Protein AF-A0A2I0JBY8-F1 (afdb_monomer)

Radius of gyration: 21.08 Å; Cα contacts (8 Å, |Δi|>4): 180; chains: 1; bounding box: 47×59×40 Å

Mean predicted aligned error: 11.66 Å

pLDDT: mean 80.12, std 17.41, range [39.12, 98.5]

Sequence (148 aa):
MGIRKITLLLIIFLMTLTLTRPSLGQDSPQDFVNAHNAARAQVGVGPISWNETIAAYAHDYASKRAGDCRLVHSGKVCGHYTQVVWRNSVRLGCAKIRCITGGTFIGCNYDPPGNFIGQQPYPSLSALTYYFRSMHMMLIGCLICLLY

InterPro domains:
  IPR001283 Cysteine-rich secretory protein-related [PTHR10334] (76-122)
  IPR014044 CAP domain [PF00188] (33-67)
  IPR014044 CAP domain [SM00198] (27-118)
  IPR018244 Allergen V5/Tpx-1-related, conserved site [PS01009] (79-89)
  IPR018244 Allergen V5/Tpx-1-related, conserved site [PS01010] (105-116)
  IPR035940 CAP superfamily [G3DSA:3.40.33.10] (24-73)
  IPR035940 CAP superfamily [G3DSA:3.40.33.10] (74-125)
  IPR035940 CAP superfamily [SSF55797] (12-122)

Solvent-accessible surface area (backbone atoms only — not comparable to full-atom values): 8657 Å² total; per-residue (Å²): 134,57,66,72,54,51,55,52,52,50,51,52,53,56,51,52,62,69,66,64,64,74,83,62,80,71,82,49,74,61,48,58,37,50,57,40,32,55,57,14,54,60,46,71,33,70,69,49,40,79,34,70,71,43,17,51,53,19,37,57,55,44,59,76,32,28,71,72,48,72,82,82,74,94,84,52,98,44,56,68,60,44,42,63,43,14,50,74,30,44,32,33,11,54,29,74,46,72,18,77,81,71,47,73,37,74,40,73,39,56,39,51,71,60,77,54,87,96,57,72,42,60,61,67,71,35,53,51,55,31,67,76,70,48,90,72,93,60,69,70,66,56,61,67,53,74,77,113

Nearest PDB structures (foldseek):
  1cfe-assembly1_A  TM=8.937E-01  e=6.882E-12  Solanum lycopersicum
  1smb-assembly1_A  TM=8.734E-01  e=9.999E-06  Homo sapiens
  2dda-assembly4_D  TM=8.257E-01  e=1.070E-05  Pseudechis australis
  5vhg-assembly1_A  TM=8.906E-01  e=1.218E-04  Homo sapiens
  2ddb-assembly2_B  TM=8.297E-01  e=1.492E-04  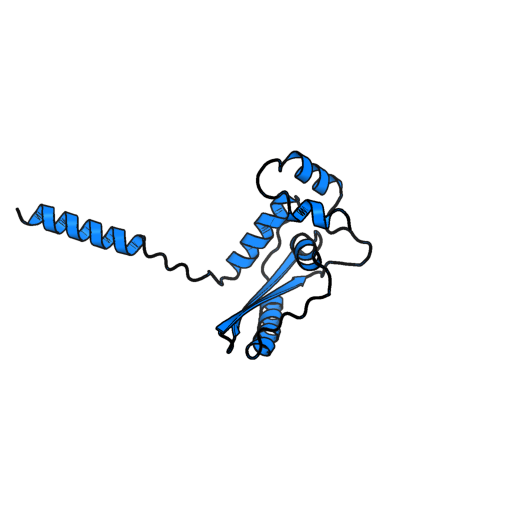Pseudechis porphyriacus

Foldseek 3Di:
DPPVVVVVVVVVVVVVVVVPPPPPVDFDQVVVQVVLQVLLVLLVADGAEEDPVQQVVQAVVQVVCQAPLDDDDPPDPQPVVLFSNQRQFRYKHKDWDQHPVRDIHIDMDTPPGDDDPPDGSDDVVSVVVSVVPPPDDDPPRSVVNVVD

Organism: Punica granatum (NCBI:txid22663)

Secondary structure (DSSP, 8-state):
--HHHHHHHHHHHHHHHHH---------HHHHHHHHHHHHHHTTPPPPEE-HHHHHHHHHHHHHTTTT------S-TTHHHHHHT-TT--EEEEEEEE-TTS-EEEEEEEES----TT--SS-HHHHHHHHHH-SSS-HHHHHHHS--

Structure (mmCIF, N/CA/C/O backbone):
data_AF-A0A2I0JBY8-F1
#
_entry.id   AF-A0A2I0JBY8-F1
#
loop_
_atom_site.group_PDB
_atom_site.id
_atom_site.type_symbol
_atom_site.label_atom_id
_atom_site.label_alt_id
_atom_site.label_comp_id
_atom_site.label_asym_id
_atom_site.label_entity_id
_atom_site.label_seq_id
_atom_site.pdbx_PDB_ins_code
_atom_site.Cartn_x
_atom_site.Cartn_y
_atom_site.Cartn_z
_atom_site.occupancy
_atom_site.B_iso_or_equiv
_atom_site.auth_seq_id
_atom_site.auth_comp_id
_atom_site.auth_asym_id
_atom_site.auth_atom_id
_atom_site.pdbx_PDB_model_num
ATOM 1 N N . MET A 1 1 ? 22.823 45.493 -27.528 1.00 59.44 1 MET A N 1
ATOM 2 C CA . MET A 1 1 ? 21.759 44.517 -27.879 1.00 59.44 1 MET A CA 1
ATOM 3 C C . MET A 1 1 ? 22.063 43.062 -27.459 1.00 59.44 1 MET A C 1
ATOM 5 O O . MET A 1 1 ? 21.280 42.184 -27.798 1.00 59.44 1 MET A O 1
ATOM 9 N N . GLY A 1 2 ? 23.153 42.793 -26.714 1.00 62.28 2 GLY A N 1
ATOM 10 C CA . GLY A 1 2 ? 23.586 41.425 -26.364 1.00 62.28 2 GLY A CA 1
ATOM 11 C C . GLY A 1 2 ? 23.185 40.942 -24.965 1.00 62.28 2 GLY A C 1
ATOM 12 O O . GLY A 1 2 ? 22.697 39.830 -24.827 1.00 62.28 2 GLY A O 1
ATOM 13 N N . ILE A 1 3 ? 23.290 41.787 -23.934 1.00 71.50 3 ILE A N 1
ATOM 14 C CA . ILE A 1 3 ? 23.137 41.346 -22.531 1.00 71.50 3 ILE A CA 1
ATOM 15 C C . ILE A 1 3 ? 21.693 40.936 -22.203 1.00 71.50 3 ILE A C 1
ATOM 17 O O . ILE A 1 3 ? 21.471 39.843 -21.704 1.00 71.50 3 ILE A O 1
ATOM 21 N N . ARG A 1 4 ? 20.687 41.738 -22.586 1.00 71.62 4 ARG A N 1
ATOM 22 C CA . ARG A 1 4 ? 19.263 41.404 -22.366 1.00 71.62 4 ARG A CA 1
ATOM 23 C C . ARG A 1 4 ? 18.815 40.119 -23.071 1.00 71.62 4 ARG A C 1
ATOM 25 O O . ARG A 1 4 ? 17.959 39.416 -22.550 1.00 71.62 4 ARG A O 1
ATOM 32 N N . LYS A 1 5 ? 19.394 39.808 -24.238 1.00 70.81 5 LYS A N 1
ATOM 33 C CA . LYS A 1 5 ? 19.103 38.570 -24.975 1.00 70.81 5 LYS A CA 1
ATOM 34 C C . LYS A 1 5 ? 19.739 37.362 -24.286 1.00 70.81 5 LYS A C 1
ATOM 36 O O . LYS A 1 5 ? 19.080 36.342 -24.152 1.00 70.81 5 LYS A O 1
ATOM 41 N N . ILE A 1 6 ? 20.968 37.504 -23.783 1.00 77.44 6 ILE A N 1
ATOM 42 C CA . ILE A 1 6 ? 21.662 36.455 -23.020 1.00 77.44 6 ILE A CA 1
ATOM 43 C C . ILE A 1 6 ? 20.939 36.177 -21.695 1.00 77.44 6 ILE A C 1
ATOM 45 O O . ILE A 1 6 ? 20.671 35.023 -21.383 1.00 77.44 6 ILE A O 1
ATOM 49 N N . THR A 1 7 ? 20.541 37.215 -20.951 1.00 79.56 7 THR A N 1
ATOM 50 C CA . THR A 1 7 ? 19.769 37.051 -19.708 1.00 79.56 7 THR A CA 1
ATOM 51 C C . THR A 1 7 ? 18.429 36.357 -19.961 1.00 79.56 7 THR A C 1
ATOM 53 O O . THR A 1 7 ? 18.055 35.465 -19.206 1.00 79.56 7 THR A O 1
ATOM 56 N N . LEU A 1 8 ? 17.727 36.704 -21.046 1.00 80.00 8 LEU A N 1
ATOM 57 C CA . LEU A 1 8 ? 16.458 36.067 -21.407 1.00 80.00 8 LEU A CA 1
ATOM 58 C C . LEU A 1 8 ? 16.643 34.588 -21.789 1.00 80.00 8 LEU A C 1
ATOM 60 O O . LEU A 1 8 ? 15.868 33.744 -21.349 1.00 80.00 8 LEU A O 1
ATOM 64 N N . LEU A 1 9 ? 17.691 34.263 -22.550 1.00 82.50 9 LEU A N 1
ATOM 65 C CA . LEU A 1 9 ? 18.014 32.886 -22.935 1.00 82.50 9 LEU A CA 1
ATOM 66 C C . LEU A 1 9 ? 18.397 32.019 -21.727 1.00 82.50 9 LEU A C 1
ATOM 68 O O . LEU A 1 9 ? 17.955 30.876 -21.640 1.00 82.50 9 LEU A O 1
ATOM 72 N N . LEU A 1 10 ? 19.149 32.566 -20.767 1.00 83.94 10 LEU A N 1
ATOM 73 C CA . LEU A 1 10 ? 19.494 31.864 -19.526 1.00 83.94 10 LEU A CA 1
ATOM 74 C C . LEU A 1 10 ? 18.254 31.591 -18.666 1.00 83.94 10 LEU A C 1
ATOM 76 O O . LEU A 1 10 ? 18.095 30.479 -18.173 1.00 83.94 10 LEU A O 1
ATOM 80 N N . ILE A 1 11 ? 17.340 32.557 -18.536 1.00 82.94 11 ILE A N 1
ATOM 81 C CA . ILE A 1 11 ? 16.083 32.367 -17.794 1.00 82.94 11 ILE A CA 1
ATOM 82 C C . ILE A 1 11 ? 15.204 31.304 -18.467 1.00 82.94 11 ILE A C 1
ATOM 84 O O . ILE A 1 11 ? 14.651 30.455 -17.776 1.00 82.94 11 ILE A O 1
ATOM 88 N N . ILE A 1 12 ? 15.107 31.291 -19.800 1.00 82.19 12 ILE A N 1
ATOM 89 C CA . ILE A 1 12 ? 14.364 30.257 -20.542 1.00 82.19 12 ILE A CA 1
ATOM 90 C C 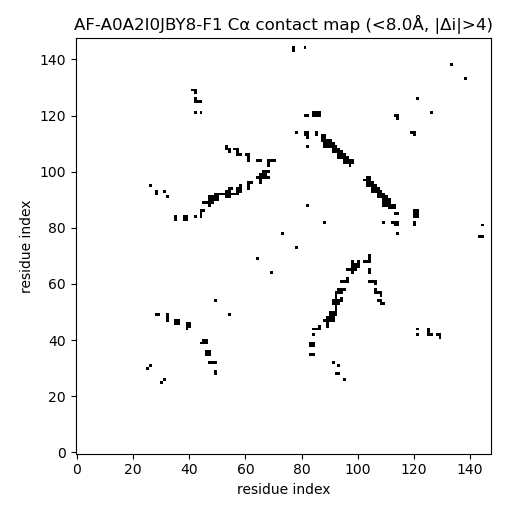. ILE A 1 12 ? 14.997 28.871 -20.335 1.00 82.19 12 ILE A C 1
ATOM 92 O O . ILE A 1 12 ? 14.284 27.892 -20.116 1.00 82.19 12 ILE A O 1
ATOM 96 N N . PHE A 1 13 ? 16.327 28.776 -20.337 1.00 79.81 13 PHE A N 1
ATOM 97 C CA . PHE A 1 13 ? 17.046 27.528 -20.064 1.00 79.81 13 PHE A CA 1
ATOM 98 C C . PHE A 1 13 ? 16.830 27.028 -18.620 1.00 79.81 13 PHE A C 1
ATOM 100 O O . PHE A 1 13 ? 16.536 25.857 -18.402 1.00 79.81 13 PHE A O 1
ATOM 107 N N . LEU A 1 14 ? 16.869 27.919 -17.626 1.00 77.06 14 LEU A N 1
ATOM 108 C CA . LEU A 1 14 ? 16.578 27.599 -16.221 1.00 77.06 14 LEU A CA 1
ATOM 109 C C . LEU A 1 14 ? 15.101 27.220 -15.986 1.00 77.06 14 LEU A C 1
ATOM 111 O O . LEU A 1 14 ? 14.807 26.309 -15.213 1.00 77.06 14 LEU A O 1
ATOM 115 N N . MET A 1 15 ? 14.160 27.867 -16.679 1.00 74.81 15 MET A N 1
ATOM 116 C CA . MET A 1 15 ? 12.729 27.542 -16.603 1.00 74.81 15 MET A CA 1
ATOM 117 C C . MET A 1 15 ? 12.398 26.208 -17.287 1.00 74.81 15 MET A C 1
ATOM 119 O O . MET A 1 15 ? 11.580 25.443 -16.785 1.00 74.81 15 MET A O 1
ATOM 123 N N . THR A 1 16 ? 13.058 25.876 -18.397 1.00 69.12 16 THR A N 1
ATOM 124 C CA . THR A 1 16 ? 12.869 24.574 -19.063 1.00 69.12 16 THR A CA 1
ATOM 125 C C . THR A 1 16 ? 13.444 23.417 -18.241 1.00 69.12 16 THR A C 1
ATOM 127 O O . THR A 1 16 ? 12.819 22.360 -18.182 1.00 69.12 16 THR A O 1
ATOM 130 N N . LEU A 1 17 ? 14.541 23.639 -17.506 1.00 66.88 17 LEU A N 1
ATOM 131 C CA . LEU A 1 17 ? 15.131 22.647 -16.598 1.00 66.88 17 LEU A CA 1
ATOM 132 C C . LEU A 1 17 ? 14.250 22.328 -15.371 1.00 66.88 17 LEU A C 1
ATOM 134 O O . LEU A 1 17 ? 14.329 21.233 -14.822 1.00 66.88 17 LEU A O 1
ATOM 138 N N . THR A 1 18 ? 13.385 23.255 -14.941 1.00 61.47 18 THR A N 1
ATOM 139 C CA . THR A 1 18 ? 12.453 23.038 -13.810 1.00 61.47 18 THR A CA 1
ATOM 140 C C . THR A 1 18 ? 11.102 22.439 -14.230 1.00 61.47 18 THR A C 1
ATOM 142 O O . THR A 1 18 ? 10.384 21.897 -13.384 1.00 61.47 18 THR A O 1
ATOM 145 N N . LEU A 1 19 ? 10.765 22.492 -15.526 1.00 58.03 19 LEU A N 1
ATOM 146 C CA . LEU A 1 19 ? 9.541 21.920 -16.107 1.00 58.03 19 LEU A CA 1
ATOM 147 C C . LEU A 1 19 ? 9.704 20.464 -16.556 1.00 58.03 19 LEU A C 1
ATOM 149 O O . LEU A 1 19 ? 8.711 19.743 -16.641 1.00 58.03 19 LEU A O 1
ATOM 153 N N . THR A 1 20 ? 10.931 19.982 -16.768 1.00 52.59 20 THR A N 1
ATOM 154 C CA . THR A 1 20 ? 11.198 18.545 -16.878 1.00 52.59 20 THR A CA 1
ATOM 155 C C . THR A 1 20 ? 11.201 17.931 -15.484 1.00 52.59 20 THR A C 1
ATOM 157 O O . THR A 1 20 ? 12.236 17.520 -14.968 1.00 52.59 20 THR A O 1
ATOM 160 N N . ARG A 1 21 ? 10.035 17.869 -14.840 1.00 57.97 21 ARG A N 1
ATOM 161 C CA . ARG A 1 21 ? 9.809 16.833 -13.835 1.00 57.97 21 ARG A CA 1
ATOM 162 C C . ARG A 1 21 ? 9.579 15.565 -14.640 1.00 57.97 21 ARG A C 1
ATOM 164 O O . ARG A 1 21 ? 8.494 15.441 -15.211 1.00 57.97 21 ARG A O 1
ATOM 171 N N . PRO A 1 22 ? 10.558 14.654 -14.782 1.00 51.88 22 PRO A N 1
ATOM 172 C CA . PRO A 1 22 ? 10.223 13.372 -15.356 1.00 51.88 22 PRO A CA 1
ATOM 173 C C . PRO A 1 22 ? 9.138 12.790 -14.451 1.00 51.88 22 PRO A C 1
ATOM 175 O O . PRO A 1 22 ? 9.326 12.657 -13.241 1.00 51.88 22 PRO A O 1
ATOM 178 N N . SER A 1 23 ? 7.976 12.490 -15.024 1.00 53.16 23 SER A N 1
ATOM 179 C CA . SER A 1 23 ? 6.968 11.640 -14.405 1.00 53.16 23 SER A CA 1
ATOM 180 C C . SER A 1 23 ? 7.516 10.212 -14.349 1.00 53.16 23 SER A C 1
ATOM 182 O O . SER A 1 23 ? 6.951 9.275 -14.905 1.00 53.16 23 SER A O 1
ATOM 184 N N . LEU A 1 24 ? 8.662 10.028 -13.688 1.00 51.78 24 LEU A N 1
ATOM 185 C CA . LEU A 1 24 ? 9.021 8.742 -13.126 1.00 51.78 24 LEU A CA 1
ATOM 186 C C . LEU A 1 24 ? 7.852 8.439 -12.203 1.00 51.78 24 LEU A C 1
ATOM 188 O O . LEU A 1 24 ? 7.653 9.192 -11.248 1.00 51.78 24 LEU A O 1
ATOM 192 N N . GLY A 1 25 ? 7.028 7.443 -12.544 1.00 54.19 25 GLY A N 1
ATOM 193 C CA . GLY A 1 25 ? 6.021 6.936 -11.617 1.00 54.19 25 GLY A CA 1
ATOM 194 C C . GLY A 1 25 ? 6.741 6.728 -10.295 1.00 54.19 25 GLY A C 1
ATOM 195 O O . GLY A 1 25 ? 7.673 5.929 -10.251 1.00 54.19 25 GLY A O 1
ATOM 196 N N . GLN A 1 26 ? 6.455 7.589 -9.322 1.00 53.97 26 GLN A N 1
ATOM 197 C CA . GLN A 1 26 ? 7.261 7.678 -8.118 1.00 53.97 26 GLN A CA 1
ATOM 198 C C . GLN A 1 26 ? 7.006 6.381 -7.347 1.00 53.97 26 GLN A C 1
ATOM 200 O O . GLN A 1 26 ? 5.866 6.061 -7.015 1.00 53.97 26 GLN A O 1
ATOM 205 N N . ASP A 1 27 ? 8.065 5.591 -7.183 1.00 72.06 27 ASP A N 1
ATOM 206 C CA . ASP A 1 27 ? 8.023 4.259 -6.572 1.00 72.06 27 ASP A CA 1
ATOM 207 C C . ASP A 1 27 ? 8.490 4.314 -5.116 1.00 72.06 27 ASP A C 1
ATOM 209 O O . ASP A 1 27 ? 8.965 3.321 -4.563 1.00 72.06 27 ASP A O 1
ATOM 213 N N . SER A 1 28 ? 8.412 5.497 -4.497 1.00 89.06 28 SER A N 1
ATOM 214 C CA . SER A 1 28 ? 8.851 5.649 -3.122 1.00 89.06 28 SER A CA 1
ATOM 215 C C . SER A 1 28 ? 7.848 4.973 -2.181 1.00 89.06 28 SER A C 1
ATOM 217 O O . SER A 1 28 ? 6.638 4.987 -2.440 1.00 89.06 28 SER A O 1
ATOM 219 N N . PRO A 1 29 ? 8.310 4.438 -1.037 1.00 94.31 29 PRO A N 1
ATOM 220 C CA . PRO A 1 29 ? 7.440 4.011 0.057 1.00 94.31 29 PRO A CA 1
ATOM 221 C C . PRO A 1 29 ? 6.308 4.999 0.371 1.00 94.31 29 PRO A C 1
ATOM 223 O O . PRO A 1 29 ? 5.165 4.613 0.626 1.00 94.31 29 PRO A O 1
ATOM 226 N N . GLN A 1 30 ? 6.615 6.296 0.301 1.00 94.56 30 GLN A N 1
ATOM 227 C CA . GLN A 1 30 ? 5.686 7.354 0.658 1.00 94.56 30 GLN A CA 1
ATOM 228 C C . GLN A 1 30 ? 4.548 7.514 -0.353 1.00 94.56 30 GLN A C 1
ATOM 230 O O . GLN A 1 30 ? 3.444 7.869 0.049 1.00 94.56 30 GLN A O 1
ATOM 235 N N . ASP A 1 31 ? 4.758 7.213 -1.634 1.00 92.56 31 ASP A N 1
ATOM 236 C CA . ASP A 1 31 ? 3.700 7.311 -2.646 1.00 92.56 31 ASP A CA 1
ATOM 237 C C . ASP A 1 31 ? 2.595 6.287 -2.391 1.00 92.56 31 ASP A C 1
ATOM 239 O O . ASP A 1 31 ? 1.405 6.621 -2.422 1.00 92.56 31 ASP A O 1
ATOM 243 N N . PHE A 1 32 ? 2.985 5.060 -2.031 1.00 93.88 32 PHE A N 1
ATOM 244 C CA . PHE A 1 32 ? 2.044 4.031 -1.601 1.00 93.88 32 PHE A CA 1
ATOM 245 C C . PHE A 1 32 ? 1.276 4.482 -0.360 1.00 93.88 32 PHE A C 1
ATOM 247 O O . PHE A 1 32 ? 0.045 4.441 -0.354 1.00 93.88 32 PHE A O 1
ATOM 254 N N . VAL A 1 33 ? 1.976 4.962 0.671 1.00 95.94 33 VAL A N 1
ATOM 255 C CA . VAL A 1 33 ? 1.355 5.454 1.911 1.00 95.94 33 VAL A CA 1
ATOM 256 C C . VAL A 1 33 ? 0.384 6.604 1.632 1.00 95.94 33 VAL A C 1
ATOM 258 O O . VAL A 1 33 ? -0.742 6.586 2.126 1.00 95.94 33 VAL A O 1
ATOM 261 N N . ASN A 1 34 ? 0.781 7.582 0.818 1.00 94.94 34 ASN A N 1
ATOM 262 C CA . ASN A 1 34 ? -0.022 8.757 0.486 1.00 94.94 34 ASN A CA 1
ATOM 263 C C . ASN A 1 34 ? -1.318 8.370 -0.224 1.00 94.94 34 ASN A C 1
ATOM 265 O O . ASN A 1 34 ? -2.392 8.817 0.178 1.00 94.94 34 ASN A O 1
ATOM 269 N N . ALA A 1 35 ? -1.232 7.508 -1.240 1.00 92.38 35 ALA A N 1
ATOM 270 C CA . ALA A 1 35 ? -2.404 7.044 -1.975 1.00 92.38 35 ALA A CA 1
ATOM 271 C C . ALA A 1 35 ? -3.389 6.295 -1.061 1.00 92.38 35 ALA A C 1
ATOM 273 O O . ALA A 1 35 ? -4.596 6.545 -1.101 1.00 92.38 35 ALA A O 1
ATOM 274 N N . HIS A 1 36 ? -2.878 5.429 -0.181 1.00 94.56 36 HIS A N 1
ATOM 275 C CA . HIS A 1 36 ? -3.706 4.711 0.787 1.00 94.56 36 HIS A CA 1
ATOM 276 C C . HIS A 1 36 ? -4.347 5.660 1.795 1.00 94.56 36 HIS A C 1
ATOM 278 O O . HIS A 1 36 ? -5.548 5.579 2.043 1.00 94.56 36 HIS A O 1
ATOM 284 N N . ASN A 1 37 ? -3.573 6.586 2.357 1.00 95.94 37 ASN A N 1
ATOM 285 C CA . ASN A 1 37 ? -4.065 7.523 3.359 1.00 95.94 37 ASN A CA 1
ATOM 286 C C . ASN A 1 37 ? -5.067 8.524 2.790 1.00 95.94 37 ASN A C 1
ATOM 288 O O . ASN A 1 37 ? -6.014 8.874 3.490 1.00 95.94 37 ASN A O 1
ATOM 292 N N . ALA A 1 38 ? -4.943 8.908 1.518 1.00 92.31 38 ALA A N 1
ATOM 293 C CA . ALA A 1 38 ? -5.965 9.689 0.831 1.00 92.31 38 ALA A CA 1
ATOM 294 C C . ALA A 1 38 ? -7.306 8.934 0.779 1.00 92.31 38 ALA A C 1
ATOM 296 O O . ALA A 1 38 ? -8.334 9.491 1.159 1.00 92.31 38 ALA A O 1
ATOM 297 N N . ALA A 1 39 ? -7.302 7.653 0.392 1.00 89.56 39 ALA A N 1
ATOM 298 C CA . ALA A 1 39 ? -8.514 6.827 0.371 1.00 89.56 39 ALA A CA 1
ATOM 299 C C . ALA A 1 39 ? -9.082 6.574 1.781 1.00 89.56 39 ALA A C 1
ATOM 301 O O . ALA A 1 39 ? -10.288 6.658 2.003 1.00 89.56 39 ALA A O 1
ATOM 302 N N . ARG A 1 40 ? -8.216 6.310 2.764 1.00 93.00 40 ARG A N 1
ATOM 303 C CA . ARG A 1 40 ? -8.600 6.080 4.166 1.00 93.00 40 ARG A CA 1
ATOM 304 C C . ARG A 1 40 ? -9.208 7.322 4.816 1.00 93.00 40 ARG A C 1
ATOM 306 O O . ARG A 1 40 ? -10.211 7.216 5.521 1.00 93.00 40 ARG A O 1
ATOM 313 N N . ALA A 1 41 ? -8.669 8.502 4.513 1.00 91.31 41 ALA A N 1
ATOM 314 C CA . ALA A 1 41 ? -9.201 9.775 4.987 1.00 91.31 41 ALA A CA 1
ATOM 315 C C . ALA A 1 41 ? -10.606 10.068 4.437 1.00 91.31 41 ALA A C 1
ATOM 317 O O . ALA A 1 41 ? -11.422 10.665 5.140 1.00 91.31 41 ALA A O 1
ATOM 318 N N . GLN A 1 42 ? -10.924 9.622 3.215 1.00 84.88 42 GLN A N 1
ATOM 319 C CA . GLN A 1 42 ? -12.265 9.790 2.639 1.00 84.88 42 GLN A CA 1
ATOM 320 C C . GLN A 1 42 ? -13.339 9.039 3.430 1.00 84.88 42 GLN A C 1
ATOM 322 O O . GLN A 1 42 ? -14.459 9.529 3.544 1.00 84.88 42 GLN A O 1
ATOM 327 N N . VAL A 1 43 ? -12.992 7.884 4.000 1.00 83.50 43 VAL A N 1
ATOM 328 C CA . VAL A 1 43 ? -13.909 7.050 4.794 1.00 83.50 43 VAL A CA 1
ATOM 329 C C . VAL A 1 43 ? -13.699 7.204 6.305 1.00 83.50 43 VAL A C 1
ATOM 331 O O . VAL A 1 43 ? -14.252 6.439 7.086 1.00 83.50 43 VAL A O 1
ATOM 334 N N . GLY A 1 44 ? -12.886 8.170 6.742 1.00 88.44 44 GLY A N 1
ATOM 335 C CA . GLY A 1 44 ? -12.685 8.475 8.161 1.00 88.44 44 GLY A CA 1
ATOM 336 C C . GLY A 1 44 ? -12.017 7.365 8.980 1.00 88.44 44 GLY A C 1
ATOM 337 O O . GLY A 1 44 ? -12.226 7.301 10.192 1.00 88.44 44 GLY A O 1
ATOM 338 N N . VAL A 1 45 ? -11.229 6.483 8.352 1.00 91.25 45 VAL A N 1
ATOM 339 C CA . VAL A 1 45 ? -10.392 5.515 9.082 1.00 91.25 45 VAL A CA 1
ATOM 340 C C . VAL A 1 45 ? -8.987 6.073 9.292 1.00 91.25 45 VAL A C 1
ATOM 342 O O . VAL A 1 45 ? -8.498 6.876 8.499 1.00 91.25 45 VAL A O 1
ATOM 345 N N . GLY A 1 46 ? -8.337 5.657 10.383 1.00 94.19 46 GLY A N 1
ATOM 346 C CA . GLY A 1 46 ? -7.004 6.145 10.746 1.00 94.19 46 GLY A CA 1
ATOM 347 C C . GLY A 1 46 ? -5.956 5.853 9.665 1.00 94.19 46 GLY A C 1
ATOM 348 O O . GLY A 1 46 ? -6.128 4.901 8.901 1.00 94.19 46 GLY A O 1
ATOM 349 N N . PRO A 1 47 ? -4.873 6.639 9.580 1.00 97.44 47 PRO A N 1
ATOM 350 C CA . PRO A 1 47 ? -3.846 6.441 8.568 1.00 97.44 47 PRO A CA 1
ATOM 351 C C . PRO A 1 47 ? -3.105 5.112 8.761 1.00 97.44 47 PRO A C 1
ATOM 353 O O . PRO A 1 47 ? -3.048 4.557 9.856 1.00 97.44 47 PRO A O 1
ATOM 356 N N . ILE A 1 48 ? -2.533 4.618 7.672 1.00 97.44 48 ILE A N 1
ATOM 357 C CA . ILE A 1 48 ? -1.649 3.462 7.608 1.00 97.44 48 ILE A CA 1
ATOM 358 C C . ILE A 1 48 ? -0.195 3.939 7.474 1.00 97.44 48 ILE A C 1
ATOM 360 O O . ILE A 1 48 ? 0.062 4.983 6.863 1.00 97.44 48 ILE A O 1
ATOM 364 N N . SER A 1 49 ? 0.753 3.199 8.049 1.00 98.06 49 SER A N 1
ATOM 365 C CA . SER A 1 49 ? 2.187 3.505 7.999 1.00 98.06 49 SER A CA 1
ATOM 366 C C . SER A 1 49 ? 2.971 2.462 7.205 1.00 98.06 49 SER A C 1
ATOM 368 O O . SER A 1 49 ? 2.576 1.300 7.105 1.00 98.06 49 SER A O 1
ATOM 370 N N . TRP A 1 50 ? 4.093 2.882 6.621 1.00 97.88 50 TRP A N 1
ATOM 371 C CA . TRP A 1 50 ? 4.991 1.971 5.918 1.00 97.88 50 TRP A CA 1
ATOM 372 C C . TRP A 1 50 ? 5.662 0.987 6.879 1.00 97.88 50 TRP A C 1
ATOM 374 O O . TRP A 1 50 ? 5.991 1.331 8.016 1.00 97.88 50 TRP A O 1
ATOM 384 N N . ASN A 1 51 ? 5.906 -0.231 6.405 1.00 98.44 51 ASN A N 1
ATOM 385 C CA . ASN A 1 51 ? 6.681 -1.234 7.111 1.00 98.44 51 ASN A CA 1
ATOM 386 C C . ASN A 1 51 ? 7.643 -1.953 6.158 1.00 98.44 51 ASN A C 1
ATOM 388 O O . ASN A 1 51 ? 7.213 -2.629 5.222 1.00 98.44 51 ASN A O 1
ATOM 392 N N . GLU A 1 52 ? 8.939 -1.859 6.455 1.00 97.75 52 GLU A N 1
ATOM 393 C CA . GLU A 1 52 ? 9.994 -2.416 5.601 1.00 97.75 52 GLU A CA 1
ATOM 394 C C . GLU A 1 52 ? 9.954 -3.944 5.506 1.00 97.75 52 GLU A C 1
ATOM 396 O O . GLU A 1 52 ? 10.181 -4.500 4.436 1.00 97.75 52 GLU A O 1
ATOM 401 N N . THR A 1 53 ? 9.608 -4.647 6.586 1.00 98.12 53 THR A N 1
ATOM 402 C CA . THR A 1 53 ? 9.510 -6.115 6.571 1.00 98.12 53 THR A CA 1
ATOM 403 C C . THR A 1 53 ? 8.394 -6.586 5.640 1.00 98.12 53 THR A C 1
ATOM 405 O O . THR A 1 53 ? 8.573 -7.522 4.862 1.00 98.12 53 THR A O 1
ATOM 408 N N . ILE A 1 54 ? 7.241 -5.917 5.683 1.00 98.00 54 ILE A N 1
ATOM 409 C CA . ILE A 1 54 ? 6.114 -6.213 4.793 1.00 98.00 54 ILE A CA 1
ATOM 410 C C . ILE A 1 54 ? 6.463 -5.839 3.346 1.00 98.00 54 ILE A C 1
ATOM 412 O O . ILE A 1 54 ? 6.072 -6.547 2.418 1.00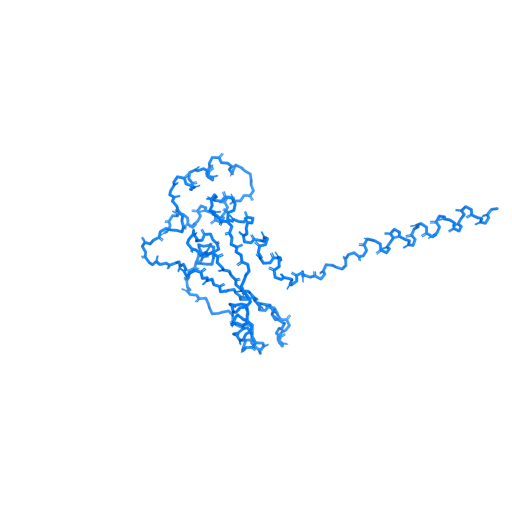 98.00 54 ILE A O 1
ATOM 416 N N . ALA A 1 55 ? 7.218 -4.758 3.139 1.00 97.56 55 ALA A N 1
ATOM 417 C CA . ALA A 1 55 ? 7.655 -4.335 1.813 1.00 97.56 55 ALA A CA 1
ATOM 418 C C . ALA A 1 55 ? 8.651 -5.322 1.194 1.00 97.56 55 ALA A C 1
ATOM 420 O O . ALA A 1 55 ? 8.503 -5.682 0.028 1.00 97.56 55 ALA A O 1
ATOM 421 N N . ALA A 1 56 ? 9.604 -5.828 1.981 1.00 97.44 56 ALA A N 1
ATOM 422 C CA . ALA A 1 56 ? 10.519 -6.885 1.560 1.00 97.44 56 ALA A CA 1
ATOM 423 C C . ALA A 1 56 ? 9.750 -8.151 1.151 1.00 97.44 56 ALA A C 1
ATOM 425 O O . ALA A 1 56 ? 9.977 -8.697 0.073 1.00 97.44 56 ALA A O 1
ATOM 426 N N . TYR A 1 57 ? 8.754 -8.555 1.945 1.00 96.56 57 TYR A N 1
ATOM 427 C CA . TYR A 1 57 ? 7.878 -9.672 1.591 1.00 96.56 57 TYR A CA 1
ATOM 428 C C . TYR A 1 57 ? 7.125 -9.435 0.267 1.00 96.56 57 TYR A C 1
ATOM 430 O O . TYR A 1 57 ? 7.068 -10.317 -0.596 1.00 96.56 57 TYR A O 1
ATOM 438 N N . ALA A 1 58 ? 6.570 -8.234 0.075 1.00 95.44 58 ALA A N 1
ATOM 439 C CA . ALA A 1 58 ? 5.898 -7.860 -1.167 1.00 95.44 58 ALA A CA 1
ATOM 440 C C . ALA A 1 58 ? 6.864 -7.887 -2.365 1.00 95.44 58 ALA A C 1
ATOM 442 O O . ALA A 1 58 ? 6.493 -8.352 -3.444 1.00 95.44 58 ALA A O 1
ATOM 443 N N . HIS A 1 59 ? 8.109 -7.444 -2.171 1.00 95.75 59 HIS A N 1
ATOM 444 C CA . HIS A 1 59 ? 9.160 -7.463 -3.184 1.00 95.75 59 HIS A CA 1
ATOM 445 C C . HIS A 1 59 ? 9.549 -8.888 -3.588 1.00 95.75 59 HIS A C 1
ATOM 447 O O . HIS A 1 59 ? 9.634 -9.181 -4.783 1.00 95.75 59 HIS A O 1
ATOM 453 N N . ASP A 1 60 ? 9.717 -9.798 -2.628 1.00 96.12 60 ASP A N 1
ATOM 454 C CA . ASP A 1 60 ? 10.036 -11.204 -2.897 1.00 96.12 60 ASP A CA 1
ATOM 455 C C . ASP A 1 60 ? 8.935 -11.893 -3.706 1.00 96.12 60 ASP A C 1
ATOM 457 O O . ASP A 1 60 ? 9.206 -12.664 -4.633 1.00 96.12 60 ASP A O 1
ATOM 461 N N . TYR A 1 61 ? 7.671 -11.607 -3.385 1.00 93.25 61 TYR A N 1
ATOM 462 C CA . TYR A 1 61 ? 6.543 -12.124 -4.151 1.00 93.25 61 TYR A CA 1
ATOM 463 C C . TYR A 1 61 ? 6.468 -11.505 -5.550 1.00 93.25 61 TYR A C 1
ATOM 465 O O . TYR A 1 61 ? 6.313 -12.231 -6.534 1.00 93.25 61 TYR A O 1
ATOM 473 N N . ALA A 1 62 ? 6.609 -10.182 -5.651 1.00 93.44 62 ALA A N 1
ATOM 474 C CA . ALA A 1 62 ? 6.599 -9.468 -6.919 1.00 93.44 62 ALA A CA 1
ATOM 475 C C . ALA A 1 62 ? 7.699 -9.996 -7.848 1.00 93.44 62 ALA A C 1
ATOM 477 O O . ALA A 1 62 ? 7.412 -10.344 -8.988 1.00 93.44 62 ALA A O 1
ATOM 478 N N . SER A 1 63 ? 8.918 -10.190 -7.342 1.00 94.56 63 SER A N 1
ATOM 479 C CA . SER A 1 63 ? 10.060 -10.726 -8.097 1.00 94.56 63 SER A CA 1
ATOM 480 C C . SER A 1 63 ? 9.766 -12.085 -8.743 1.00 94.56 63 SER A C 1
ATOM 482 O O . SER A 1 63 ? 10.128 -12.315 -9.896 1.00 94.56 63 SER A O 1
ATOM 484 N N . LYS A 1 64 ? 9.014 -12.966 -8.068 1.00 94.06 64 LYS A N 1
ATOM 485 C CA . LYS A 1 64 ? 8.571 -14.260 -8.633 1.00 94.06 64 LYS A CA 1
ATOM 486 C C . LYS A 1 64 ? 7.603 -14.106 -9.812 1.00 94.06 64 LYS A C 1
ATOM 488 O O . LYS A 1 64 ? 7.435 -15.040 -10.591 1.00 94.06 64 LYS A O 1
ATOM 493 N N . ARG A 1 65 ? 6.959 -12.944 -9.950 1.00 93.62 65 ARG A N 1
ATOM 494 C CA . ARG A 1 65 ? 6.041 -12.587 -11.043 1.00 93.62 65 ARG A CA 1
ATOM 495 C C . ARG A 1 65 ? 6.708 -11.787 -12.158 1.00 93.62 65 ARG A C 1
ATOM 497 O O . ARG A 1 65 ? 6.045 -11.491 -13.145 1.00 93.62 65 ARG A O 1
ATOM 504 N N . ALA A 1 66 ? 8.003 -11.474 -12.066 1.00 92.88 66 ALA A N 1
ATOM 505 C CA . ALA A 1 66 ? 8.701 -10.679 -13.083 1.00 92.88 66 ALA A CA 1
ATOM 506 C C . ALA A 1 66 ? 8.663 -11.302 -14.488 1.00 92.88 66 ALA A C 1
ATOM 508 O O . ALA A 1 66 ? 8.702 -10.583 -15.486 1.00 92.88 66 ALA A O 1
ATOM 509 N N . GLY A 1 67 ? 8.556 -12.630 -14.578 1.00 93.25 67 GLY A N 1
ATOM 510 C CA . GLY A 1 67 ? 8.453 -13.331 -15.856 1.00 93.25 67 GLY A CA 1
ATOM 511 C C . GLY A 1 67 ? 7.107 -13.151 -16.564 1.00 93.25 67 GLY A C 1
ATOM 512 O O . GLY A 1 67 ? 7.094 -12.958 -17.775 1.00 93.25 67 GLY A O 1
ATOM 513 N N . ASP A 1 68 ? 5.986 -13.198 -15.830 1.00 90.25 68 ASP A N 1
ATOM 514 C CA . ASP A 1 68 ? 4.636 -13.291 -16.413 1.00 90.25 68 ASP A CA 1
ATOM 515 C C . ASP A 1 68 ? 3.725 -12.086 -16.119 1.00 90.25 68 ASP A C 1
ATOM 517 O O . ASP A 1 68 ? 2.781 -11.839 -16.868 1.00 90.25 68 ASP A O 1
ATOM 521 N N . CYS A 1 69 ? 3.999 -11.311 -15.066 1.00 91.06 69 CYS A N 1
ATOM 522 C CA . CYS A 1 69 ? 3.130 -10.238 -14.573 1.00 91.06 69 CYS A CA 1
ATOM 523 C C . CYS A 1 69 ? 1.695 -10.696 -14.247 1.00 91.06 69 CYS A C 1
ATOM 525 O O . CYS A 1 69 ? 0.765 -9.886 -14.224 1.00 91.06 69 CYS A O 1
ATOM 527 N N . ARG A 1 70 ? 1.472 -11.992 -14.003 1.00 87.44 70 ARG A N 1
ATOM 528 C CA . ARG A 1 70 ? 0.116 -12.531 -13.885 1.00 87.44 70 ARG A CA 1
ATOM 529 C C . ARG A 1 70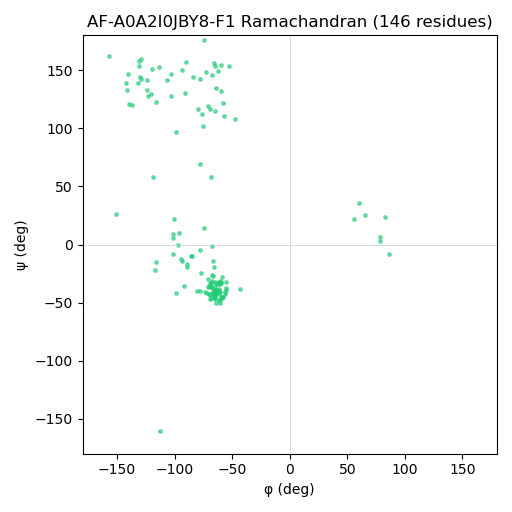 ? -0.497 -12.171 -12.535 1.00 87.44 70 ARG A C 1
ATOM 531 O O . ARG A 1 70 ? -0.092 -12.687 -11.491 1.00 87.44 70 ARG A O 1
ATOM 538 N N . LEU A 1 71 ? -1.521 -11.322 -12.571 1.00 80.56 71 LEU A N 1
ATOM 539 C CA . LEU A 1 71 ? -2.358 -11.031 -11.413 1.00 80.56 71 LEU A CA 1
ATOM 540 C C . LEU A 1 71 ? -3.233 -12.249 -11.103 1.00 80.56 71 LEU A C 1
ATOM 542 O O . LEU A 1 71 ? -4.038 -12.685 -11.924 1.00 80.56 71 LEU A O 1
ATOM 546 N N . VAL A 1 72 ? -3.071 -12.805 -9.904 1.00 74.06 72 VAL A N 1
ATOM 547 C CA . VAL A 1 72 ? -3.956 -13.847 -9.376 1.00 74.06 72 VAL A CA 1
ATOM 548 C C . VAL A 1 72 ? -4.947 -13.159 -8.449 1.00 74.06 72 VAL A C 1
ATOM 550 O O . VAL A 1 72 ? -4.628 -12.849 -7.304 1.00 74.06 72 VAL A O 1
ATOM 553 N N . HIS A 1 73 ? -6.133 -12.855 -8.968 1.00 68.81 73 HIS A N 1
ATOM 554 C CA . HIS A 1 73 ? -7.185 -12.210 -8.190 1.00 68.81 73 HIS A CA 1
ATOM 555 C C . HIS A 1 73 ? -7.897 -13.219 -7.286 1.00 68.81 73 HIS A C 1
ATOM 557 O O . HIS A 1 73 ? -8.208 -14.329 -7.708 1.00 68.81 73 HIS A O 1
ATOM 563 N N . SER A 1 74 ? -8.262 -12.798 -6.075 1.00 61.97 74 SER A N 1
ATOM 564 C CA . SER A 1 74 ? -9.085 -13.585 -5.142 1.00 61.97 74 SER A CA 1
ATOM 565 C C . SER A 1 74 ? -10.576 -13.654 -5.529 1.00 61.97 74 SER A C 1
ATOM 567 O O . SER A 1 74 ? -11.411 -14.039 -4.717 1.00 61.97 74 SER A O 1
ATOM 569 N N . GLY A 1 75 ? -10.931 -13.280 -6.767 1.00 59.34 75 GLY A N 1
ATOM 570 C CA . GLY A 1 75 ? -12.282 -13.426 -7.324 1.00 59.34 75 GLY A CA 1
ATOM 571 C C . GLY A 1 75 ? -13.313 -12.379 -6.886 1.00 59.34 75 GLY A C 1
ATOM 572 O O . GLY A 1 75 ? -14.480 -12.513 -7.236 1.00 59.34 75 GLY A O 1
ATOM 573 N N . LYS A 1 76 ? -12.926 -11.329 -6.147 1.00 62.44 76 LYS A N 1
ATOM 574 C CA . LYS A 1 76 ? -13.852 -10.269 -5.706 1.00 62.44 76 LYS A CA 1
ATOM 575 C C . LYS A 1 76 ? -13.487 -8.914 -6.303 1.00 62.44 76 LYS A C 1
ATOM 577 O O . LYS A 1 76 ? -12.403 -8.400 -6.039 1.00 62.44 76 LYS A O 1
ATOM 582 N N . VAL A 1 77 ? -14.432 -8.305 -7.025 1.00 60.03 77 VAL A N 1
ATOM 583 C CA . VAL A 1 77 ? -14.303 -6.968 -7.646 1.00 60.03 77 VAL A CA 1
ATOM 584 C C . VAL A 1 77 ? -13.918 -5.894 -6.613 1.00 60.03 77 VAL A C 1
ATOM 586 O O . VAL A 1 77 ? -13.142 -4.994 -6.918 1.00 60.03 77 VAL A O 1
ATOM 589 N N . CYS A 1 78 ? -14.367 -6.046 -5.361 1.00 70.56 78 CYS A N 1
ATOM 590 C CA . CYS A 1 78 ? -14.155 -5.074 -4.284 1.00 70.56 78 CYS A CA 1
ATOM 591 C C . CYS A 1 78 ? -13.044 -5.418 -3.280 1.00 70.56 78 CYS A C 1
ATOM 593 O O . CYS A 1 78 ? -12.694 -4.567 -2.466 1.00 70.56 78 CYS A O 1
ATOM 595 N N . GLY A 1 79 ? -12.463 -6.624 -3.325 1.00 73.19 79 GLY A N 1
ATOM 596 C CA . GLY A 1 79 ? -11.559 -7.100 -2.266 1.00 73.19 79 GLY A CA 1
ATOM 597 C C . GLY A 1 79 ? -10.307 -6.233 -2.077 1.00 73.19 79 GLY A C 1
ATOM 598 O O . GLY A 1 79 ? -9.836 -6.046 -0.957 1.00 73.19 79 GLY A O 1
ATOM 599 N N . HIS A 1 80 ? -9.780 -5.654 -3.158 1.00 83.75 80 HIS A N 1
ATOM 600 C CA . HIS A 1 80 ? -8.630 -4.752 -3.067 1.00 83.75 80 HIS A CA 1
ATOM 601 C C . HIS A 1 80 ? -9.007 -3.426 -2.395 1.00 83.75 80 HIS A C 1
ATOM 603 O O . HIS A 1 80 ? -8.278 -2.956 -1.526 1.00 83.75 80 HIS A O 1
ATOM 609 N N . TYR A 1 81 ? -10.164 -2.848 -2.744 1.00 84.94 81 TYR A N 1
ATOM 610 C CA . TYR A 1 81 ? -10.623 -1.596 -2.141 1.00 84.94 81 TYR A CA 1
ATOM 611 C C . TYR A 1 81 ? -10.881 -1.770 -0.645 1.00 84.94 81 TYR A C 1
ATOM 613 O O . TYR A 1 81 ? -10.341 -1.005 0.150 1.00 84.94 81 TYR A O 1
ATOM 621 N N . THR A 1 82 ? -11.637 -2.801 -0.254 1.00 88.44 82 THR A N 1
ATOM 622 C CA . THR A 1 82 ? -11.977 -3.051 1.155 1.00 88.44 82 THR A CA 1
ATOM 623 C C . THR A 1 82 ? -10.737 -3.273 2.017 1.00 88.44 82 THR A C 1
ATOM 625 O O . THR A 1 82 ? -10.725 -2.849 3.169 1.00 88.44 82 THR A O 1
ATOM 628 N N . GLN A 1 83 ? -9.662 -3.840 1.459 1.00 93.06 83 GLN A N 1
ATOM 629 C CA . GLN A 1 83 ? -8.390 -3.972 2.165 1.00 93.06 83 GLN A CA 1
ATOM 630 C C . GLN A 1 83 ? -7.687 -2.621 2.380 1.00 93.06 83 GLN A C 1
ATOM 632 O O . GLN A 1 83 ? -7.196 -2.364 3.480 1.00 93.06 83 GLN A O 1
ATOM 637 N N . VAL A 1 84 ? -7.652 -1.741 1.374 1.00 93.06 84 VAL A N 1
ATOM 638 C CA . VAL A 1 84 ? -7.029 -0.403 1.482 1.00 93.06 84 VAL A CA 1
ATOM 639 C C . VAL A 1 84 ? -7.646 0.398 2.633 1.00 93.06 84 VAL A C 1
ATOM 641 O O . VAL A 1 84 ? -6.945 1.041 3.421 1.00 93.06 84 VAL A O 1
ATOM 644 N N . VAL A 1 85 ? -8.969 0.321 2.755 1.00 93.00 85 VAL A N 1
ATOM 645 C CA . VAL A 1 85 ? -9.760 1.049 3.754 1.00 93.00 85 VAL A CA 1
ATOM 646 C C . VAL A 1 85 ? -10.068 0.234 5.012 1.00 93.00 85 VAL A C 1
ATOM 648 O O . VAL A 1 85 ? -10.845 0.682 5.852 1.00 93.00 85 VAL A O 1
ATOM 651 N N . TRP A 1 86 ? -9.454 -0.941 5.182 1.00 94.56 86 TRP A N 1
ATOM 652 C CA . TRP A 1 86 ? -9.688 -1.782 6.352 1.00 94.56 86 TRP A CA 1
ATOM 653 C C . TRP A 1 86 ? -9.188 -1.082 7.616 1.00 94.56 86 TRP A C 1
ATOM 655 O O . TRP A 1 86 ? -7.987 -0.840 7.774 1.00 94.56 86 TRP A O 1
ATOM 665 N N . ARG A 1 87 ? -10.103 -0.749 8.529 1.00 94.62 87 ARG A N 1
ATOM 666 C CA . ARG A 1 87 ? -9.829 0.075 9.713 1.00 94.62 87 ARG A CA 1
ATOM 667 C C . ARG A 1 87 ? -8.695 -0.486 10.565 1.00 94.62 87 ARG A C 1
ATOM 669 O O . ARG A 1 87 ? -7.885 0.285 11.068 1.00 94.62 87 ARG A O 1
ATOM 676 N N . ASN A 1 88 ? -8.639 -1.808 10.700 1.00 96.19 88 ASN A N 1
ATOM 677 C CA . ASN A 1 88 ? -7.683 -2.475 11.580 1.00 96.19 88 ASN A CA 1
ATOM 678 C C . ASN A 1 88 ? -6.317 -2.717 10.931 1.00 96.19 88 ASN A C 1
ATOM 680 O O . ASN A 1 88 ? -5.394 -3.079 11.646 1.00 96.19 88 ASN A O 1
ATOM 684 N N . SER A 1 89 ? -6.161 -2.512 9.620 1.00 97.81 89 SER A N 1
ATOM 685 C CA . SER A 1 89 ? -4.849 -2.570 8.972 1.00 97.81 89 SER A CA 1
ATOM 686 C C . SER A 1 89 ? -4.116 -1.255 9.216 1.00 97.81 89 SER A C 1
ATOM 688 O O . SER A 1 89 ? -4.586 -0.194 8.796 1.00 97.81 89 SER A O 1
ATOM 690 N N . VAL A 1 90 ? -2.985 -1.324 9.919 1.00 97.94 90 VAL A N 1
ATOM 691 C CA . VAL A 1 90 ? -2.230 -0.146 10.388 1.00 97.94 90 VAL A CA 1
ATOM 692 C C . VAL A 1 90 ? -0.838 -0.046 9.777 1.00 97.94 90 VAL A C 1
ATOM 694 O O . VAL A 1 90 ? -0.251 1.032 9.781 1.00 97.94 90 VAL A O 1
ATOM 697 N N . ARG A 1 91 ? -0.349 -1.130 9.173 1.00 98.50 91 ARG A N 1
ATOM 698 C CA . ARG A 1 91 ? 0.911 -1.197 8.435 1.00 98.50 91 ARG A CA 1
ATOM 699 C C . ARG A 1 91 ? 0.675 -1.695 7.014 1.00 98.50 91 ARG A C 1
ATOM 701 O O . ARG A 1 91 ? -0.118 -2.616 6.817 1.00 98.50 91 ARG A O 1
ATOM 708 N N . LEU A 1 92 ? 1.391 -1.133 6.044 1.00 97.75 92 LEU A N 1
ATOM 709 C CA . LEU A 1 92 ? 1.519 -1.711 4.707 1.00 97.75 92 LEU A CA 1
ATOM 710 C C . LEU A 1 92 ? 2.970 -1.776 4.250 1.00 97.75 92 LEU A C 1
ATOM 712 O O . LEU A 1 92 ? 3.806 -0.983 4.673 1.00 97.75 92 LEU A O 1
ATOM 716 N N . GLY A 1 93 ? 3.221 -2.667 3.305 1.00 97.62 93 GLY A N 1
ATOM 717 C CA . GLY A 1 93 ? 4.423 -2.667 2.489 1.00 97.62 93 GLY A CA 1
ATOM 718 C C . GLY A 1 93 ? 4.066 -3.071 1.068 1.00 97.62 93 GLY A C 1
ATOM 719 O O . GLY A 1 93 ? 3.231 -3.953 0.864 1.00 97.62 93 GLY A O 1
ATOM 720 N N . CYS A 1 94 ? 4.662 -2.397 0.093 1.00 96.31 94 CYS A N 1
ATOM 721 C CA . CYS A 1 94 ? 4.374 -2.601 -1.320 1.00 96.31 94 CYS A CA 1
ATOM 722 C C . CYS A 1 94 ? 5.654 -2.809 -2.119 1.00 96.31 94 CYS A C 1
ATOM 724 O O . CYS A 1 94 ? 6.734 -2.389 -1.714 1.00 96.31 94 CYS A O 1
ATOM 726 N N . ALA A 1 95 ? 5.506 -3.403 -3.295 1.00 94.50 95 ALA A N 1
ATOM 727 C CA . ALA A 1 95 ? 6.556 -3.486 -4.288 1.00 94.50 95 ALA A CA 1
ATOM 728 C C . ALA A 1 95 ? 5.986 -3.280 -5.685 1.00 94.50 95 ALA A C 1
ATOM 730 O O . ALA A 1 95 ? 4.866 -3.699 -5.991 1.00 94.50 95 ALA A O 1
ATOM 731 N N . LYS A 1 96 ? 6.802 -2.670 -6.540 1.00 93.31 96 LYS A N 1
ATOM 732 C CA . LYS A 1 96 ? 6.569 -2.555 -7.971 1.00 93.31 96 LYS A CA 1
ATOM 733 C C . LYS A 1 96 ? 7.764 -3.143 -8.695 1.00 93.31 96 LYS A C 1
ATOM 735 O O . LYS A 1 96 ? 8.901 -2.801 -8.389 1.00 93.31 96 LYS A O 1
ATOM 740 N N . ILE A 1 97 ? 7.500 -3.976 -9.689 1.00 91.94 97 ILE A N 1
ATOM 741 C CA . ILE A 1 97 ? 8.531 -4.482 -10.589 1.00 91.94 97 ILE A CA 1
ATOM 742 C C . ILE A 1 97 ? 8.092 -4.315 -12.042 1.00 91.94 97 ILE A C 1
ATOM 744 O O . ILE A 1 97 ? 6.898 -4.313 -12.360 1.00 91.94 97 ILE A O 1
ATOM 748 N N . ARG A 1 98 ? 9.067 -4.200 -12.940 1.00 92.19 98 ARG A N 1
ATOM 749 C CA . ARG A 1 98 ? 8.829 -4.268 -14.380 1.00 92.19 98 ARG A CA 1
ATOM 750 C C . ARG A 1 98 ? 8.982 -5.712 -14.836 1.00 92.19 98 ARG A C 1
ATOM 752 O O . ARG A 1 98 ? 9.965 -6.364 -14.500 1.00 92.19 98 A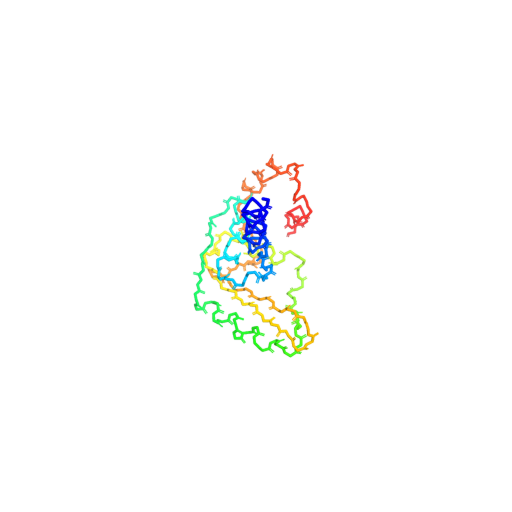RG A O 1
ATOM 759 N N . CYS A 1 99 ? 8.007 -6.201 -15.585 1.00 93.19 99 CYS A N 1
ATOM 760 C CA . CYS A 1 99 ? 8.008 -7.566 -16.082 1.00 93.19 99 CYS A CA 1
ATOM 761 C C . CYS A 1 99 ? 8.684 -7.669 -17.445 1.00 93.19 99 CYS A C 1
ATOM 763 O O . CYS A 1 99 ? 8.715 -6.707 -18.216 1.00 93.19 99 CYS A O 1
ATOM 765 N N . ILE A 1 100 ? 9.158 -8.871 -17.771 1.00 93.56 100 ILE A N 1
ATOM 766 C CA . ILE A 1 100 ? 9.777 -9.192 -19.066 1.00 93.56 100 ILE A CA 1
ATOM 767 C C . ILE A 1 100 ? 8.792 -8.953 -20.218 1.00 93.56 100 ILE A C 1
ATOM 769 O O . ILE A 1 100 ? 9.177 -8.493 -21.287 1.00 93.56 100 ILE A O 1
ATOM 773 N N . THR A 1 101 ? 7.500 -9.174 -19.970 1.00 92.38 101 THR A N 1
ATOM 774 C CA . THR A 1 101 ? 6.405 -8.898 -20.913 1.00 92.38 101 THR A CA 1
ATOM 775 C C . THR A 1 101 ? 6.178 -7.403 -21.188 1.00 92.38 101 THR A C 1
ATOM 777 O O . THR A 1 101 ? 5.294 -7.051 -21.961 1.00 92.38 101 THR A O 1
ATOM 780 N N . GLY A 1 102 ? 6.941 -6.505 -20.551 1.00 89.12 102 GLY A N 1
ATOM 781 C CA . GLY A 1 102 ? 6.817 -5.050 -20.678 1.00 89.12 102 GLY A CA 1
ATOM 782 C C . GLY A 1 102 ? 5.784 -4.418 -19.740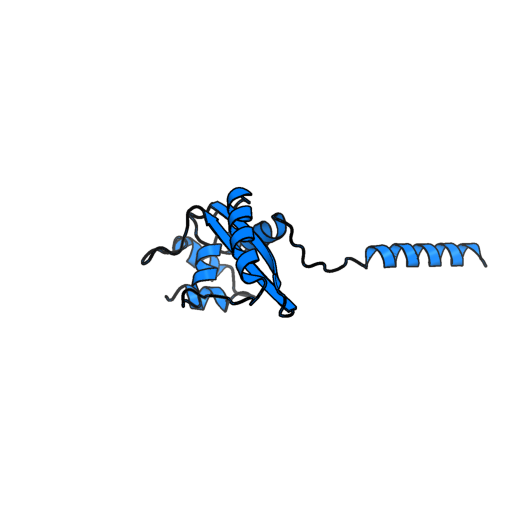 1.00 89.12 102 GLY A C 1
ATOM 783 O O . GLY A 1 102 ? 5.736 -3.189 -19.628 1.00 89.12 102 GLY A O 1
ATOM 784 N N . GLY A 1 103 ? 4.995 -5.241 -19.041 1.00 90.75 103 GLY A N 1
ATOM 785 C CA . GLY A 1 103 ? 4.038 -4.813 -18.025 1.00 90.75 103 GLY A CA 1
ATOM 786 C C . GLY A 1 103 ? 4.686 -4.389 -16.703 1.00 90.75 103 GLY A C 1
ATOM 787 O O . GLY A 1 103 ? 5.895 -4.515 -16.497 1.00 90.75 103 GLY A O 1
ATOM 788 N N . THR A 1 104 ? 3.851 -3.909 -15.784 1.00 90.56 104 THR A N 1
ATOM 789 C CA . THR A 1 104 ? 4.242 -3.565 -14.413 1.00 90.56 104 THR A CA 1
ATOM 790 C C . THR A 1 104 ? 3.416 -4.399 -13.446 1.00 90.56 104 THR A C 1
ATOM 792 O O . THR A 1 104 ? 2.190 -4.409 -13.539 1.00 90.56 104 THR A O 1
ATOM 795 N N . PHE A 1 105 ? 4.078 -5.058 -12.500 1.00 91.56 105 PHE A N 1
ATOM 796 C CA . PHE A 1 105 ? 3.418 -5.754 -11.404 1.00 91.56 105 PHE A CA 1
ATOM 797 C C . PHE A 1 105 ? 3.544 -4.913 -10.137 1.00 91.56 105 PHE A C 1
ATOM 799 O O . PHE A 1 105 ? 4.652 -4.525 -9.772 1.00 91.56 105 PHE A O 1
ATOM 806 N N . ILE A 1 106 ? 2.419 -4.645 -9.471 1.00 91.88 106 ILE A N 1
ATOM 807 C CA . ILE A 1 106 ? 2.372 -3.963 -8.174 1.00 91.88 106 ILE A CA 1
ATOM 808 C C . ILE A 1 106 ? 1.647 -4.874 -7.189 1.00 91.88 106 ILE A C 1
ATOM 810 O O . ILE A 1 106 ? 0.537 -5.326 -7.466 1.00 91.88 106 ILE A O 1
ATOM 814 N N . GLY A 1 107 ? 2.270 -5.129 -6.042 1.00 91.94 107 GLY A N 1
ATOM 815 C CA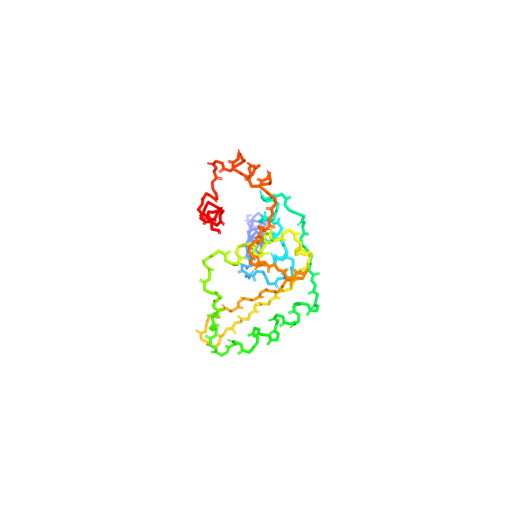 . GLY A 1 107 ? 1.684 -5.897 -4.948 1.00 91.94 107 GLY A CA 1
ATOM 816 C C . GLY A 1 107 ? 1.870 -5.176 -3.622 1.00 91.94 107 GLY A C 1
ATOM 817 O O . GLY A 1 107 ? 2.936 -4.621 -3.374 1.00 91.94 107 GLY A O 1
ATOM 818 N N . CYS A 1 108 ? 0.839 -5.195 -2.779 1.00 94.50 108 CYS A N 1
ATOM 819 C CA . CYS A 1 108 ? 0.873 -4.642 -1.430 1.00 94.50 108 CYS A CA 1
ATOM 820 C C . CYS A 1 108 ? 0.366 -5.676 -0.427 1.00 94.50 108 CYS A C 1
ATOM 822 O O . CYS A 1 108 ? -0.603 -6.392 -0.688 1.00 94.50 108 CYS A O 1
ATOM 824 N N . ASN A 1 109 ? 0.996 -5.700 0.739 1.00 95.94 109 ASN A N 1
ATOM 825 C CA . ASN A 1 109 ? 0.608 -6.506 1.882 1.00 95.94 109 ASN A CA 1
ATOM 826 C C . ASN A 1 109 ? 0.290 -5.593 3.068 1.00 95.94 109 ASN A C 1
ATOM 828 O O . ASN A 1 109 ? 0.827 -4.491 3.180 1.00 95.94 109 ASN A O 1
ATOM 832 N N . TYR A 1 110 ? -0.606 -6.059 3.935 1.00 97.06 110 TYR A N 1
ATOM 833 C CA . TYR A 1 110 ? -1.191 -5.279 5.021 1.00 97.06 110 TYR A CA 1
ATOM 834 C C . TYR A 1 110 ? -1.099 -6.053 6.324 1.00 97.06 110 TYR A C 1
ATOM 836 O O . TYR A 1 110 ? -1.271 -7.272 6.334 1.00 97.06 110 TYR A O 1
ATOM 844 N N . ASP A 1 111 ? -0.883 -5.332 7.416 1.00 97.19 111 ASP A N 1
ATOM 845 C CA . ASP A 1 111 ? -0.842 -5.907 8.749 1.00 97.19 111 ASP A CA 1
ATOM 846 C C . ASP A 1 111 ? -1.502 -4.983 9.793 1.00 97.19 111 ASP A C 1
ATOM 848 O O . ASP A 1 111 ? -1.215 -3.779 9.839 1.00 97.19 111 ASP A O 1
ATOM 852 N N . PRO A 1 112 ? -2.378 -5.518 10.658 1.00 97.75 112 PRO A N 1
ATOM 853 C CA . PRO A 1 112 ? -3.073 -6.803 10.531 1.00 97.75 112 PRO A CA 1
ATOM 854 C C . PRO A 1 112 ? -3.811 -6.970 9.188 1.00 97.75 112 PRO A C 1
ATOM 856 O O . PRO A 1 112 ? -4.207 -5.965 8.582 1.00 97.75 112 PRO A O 1
ATOM 859 N N . PRO A 1 113 ? -4.013 -8.211 8.705 1.00 95.12 113 PRO A N 1
ATOM 860 C CA . PRO A 1 113 ? -4.763 -8.456 7.477 1.00 95.12 113 PRO A 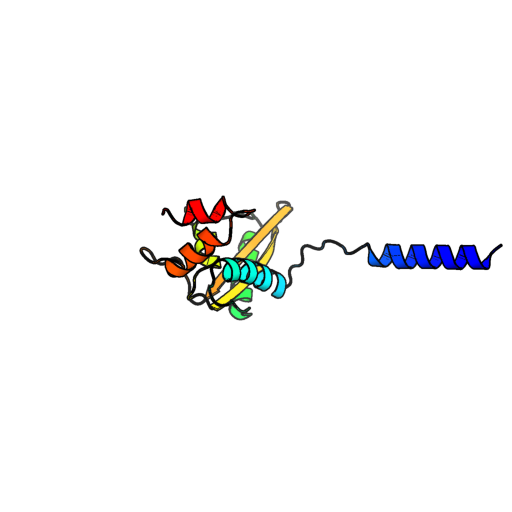CA 1
ATOM 861 C C . PRO A 1 113 ? -6.231 -8.047 7.635 1.00 95.12 113 PRO A C 1
ATOM 863 O O . PRO A 1 113 ? -6.774 -8.025 8.741 1.00 95.12 113 PRO A O 1
ATOM 866 N N . GLY A 1 114 ? -6.870 -7.709 6.517 1.00 92.75 114 GLY A N 1
ATOM 867 C CA . GLY A 1 114 ? -8.287 -7.375 6.457 1.00 92.75 114 GLY A CA 1
ATOM 868 C C . GLY A 1 114 ? -9.113 -8.403 5.693 1.00 92.75 114 GLY A C 1
ATOM 869 O O . GLY A 1 114 ? -8.694 -9.537 5.477 1.00 92.75 114 GLY A O 1
ATOM 870 N N . ASN A 1 115 ? -10.299 -7.980 5.256 1.00 90.56 115 ASN A N 1
ATOM 871 C CA . ASN A 1 115 ? -11.225 -8.770 4.439 1.00 90.56 115 ASN A CA 1
ATOM 872 C C . ASN A 1 115 ? -11.699 -10.079 5.088 1.00 90.56 115 ASN A C 1
ATOM 874 O O . ASN A 1 115 ? -11.927 -11.077 4.399 1.00 90.56 115 ASN A O 1
ATOM 878 N N . PHE A 1 116 ? -11.887 -10.075 6.407 1.00 89.94 116 PHE A N 1
ATOM 879 C CA . PHE A 1 116 ? -12.519 -11.194 7.096 1.00 89.94 116 PHE A CA 1
ATOM 880 C C . PHE A 1 116 ? -13.977 -11.350 6.643 1.00 89.94 116 PHE A C 1
ATOM 882 O O . PHE A 1 116 ? -14.725 -10.377 6.547 1.00 89.94 116 PHE A O 1
ATOM 889 N N . ILE A 1 117 ? -14.384 -12.589 6.359 1.00 87.69 117 ILE A N 1
ATOM 890 C CA . ILE A 1 117 ? -15.743 -12.906 5.904 1.00 87.69 117 ILE A CA 1
ATOM 891 C C . ILE A 1 117 ? -16.754 -12.470 6.973 1.00 87.69 117 ILE A C 1
ATOM 893 O O . ILE A 1 117 ? -16.582 -12.766 8.153 1.00 87.69 117 ILE A O 1
ATOM 897 N N . GLY A 1 118 ? -17.803 -11.760 6.549 1.00 86.94 118 GLY A N 1
ATOM 898 C CA . GLY A 1 118 ? -18.851 -11.250 7.437 1.00 86.94 118 GLY A CA 1
ATOM 899 C C . GLY A 1 118 ? -18.469 -9.995 8.228 1.00 86.94 118 GLY A C 1
ATOM 900 O O . GLY A 1 118 ? -19.277 -9.521 9.021 1.00 86.94 118 GLY A O 1
ATOM 901 N N . GLN A 1 119 ? -17.272 -9.435 8.021 1.00 88.69 119 GLN A N 1
ATOM 902 C CA . GLN A 1 119 ? -16.846 -8.191 8.661 1.00 88.69 119 GLN A CA 1
ATOM 903 C C . GLN A 1 119 ? -16.835 -7.024 7.672 1.00 88.69 119 GLN A C 1
ATOM 905 O O . GLN A 1 119 ? -16.439 -7.166 6.516 1.00 88.69 119 GLN A O 1
ATOM 910 N N . GLN A 1 120 ? -17.241 -5.852 8.157 1.00 87.19 120 GLN A N 1
ATOM 911 C CA . GLN A 1 120 ? -17.181 -4.600 7.407 1.00 87.19 120 GLN A CA 1
ATOM 912 C C . GLN A 1 120 ? -15.785 -3.966 7.528 1.00 87.19 120 GLN A C 1
ATOM 914 O O . GLN A 1 120 ? -15.188 -4.018 8.607 1.00 87.19 120 GLN A O 1
ATOM 919 N N . PRO A 1 121 ? -15.270 -3.314 6.468 1.00 88.56 121 PRO A N 1
ATOM 920 C CA . PRO A 1 121 ? -13.952 -2.684 6.502 1.00 88.56 121 PRO A CA 1
ATOM 921 C C . PRO A 1 121 ? -13.881 -1.497 7.470 1.00 88.56 121 PRO A C 1
ATOM 923 O O . PRO A 1 121 ? -12.813 -1.204 8.004 1.00 88.56 121 PRO A O 1
ATOM 926 N N . TYR A 1 122 ? -15.003 -0.822 7.726 1.00 86.75 122 TYR A N 1
ATOM 927 C CA . TYR A 1 122 ? -15.128 0.287 8.671 1.00 86.75 122 TYR A CA 1
ATOM 928 C C . TYR A 1 122 ? -16.587 0.447 9.143 1.00 86.75 122 TYR A C 1
ATOM 930 O O . TYR A 1 122 ? -17.489 -0.092 8.503 1.00 86.75 122 TYR A O 1
ATOM 938 N N . PRO A 1 123 ? -16.858 1.152 10.263 1.00 79.19 123 PRO A N 1
ATOM 939 C CA . PRO A 1 123 ? -18.217 1.297 10.789 1.00 79.19 123 PRO A CA 1
ATOM 940 C C . PRO A 1 123 ? -19.174 2.018 9.832 1.00 79.19 123 PRO A C 1
ATOM 942 O O . PRO A 1 123 ? -18.785 2.946 9.123 1.00 79.19 123 PRO A O 1
ATOM 945 N N . SER A 1 124 ? -20.460 1.671 9.895 1.00 68.31 124 SER A N 1
ATOM 946 C CA . SER A 1 124 ? -21.520 2.248 9.053 1.00 68.31 124 SER A CA 1
ATOM 947 C C . SER A 1 124 ? -21.688 3.768 9.203 1.00 68.31 124 SER A C 1
ATOM 949 O O . SER A 1 124 ? -21.982 4.450 8.227 1.00 68.31 124 SER A O 1
ATOM 951 N N . LEU A 1 125 ? -21.439 4.336 10.388 1.00 64.62 125 LEU A N 1
ATOM 952 C CA . LEU A 1 125 ? -21.466 5.794 10.606 1.00 64.62 125 LEU A CA 1
ATOM 953 C C . LEU A 1 125 ? -20.399 6.529 9.775 1.00 64.62 125 LEU A C 1
ATOM 955 O O . LEU A 1 125 ? -20.625 7.637 9.283 1.00 64.62 125 LEU A O 1
ATOM 959 N N . SER A 1 126 ? -19.249 5.888 9.565 1.00 63.38 126 SER A N 1
ATOM 960 C CA . SER A 1 126 ? -18.197 6.382 8.678 1.00 63.38 126 SER A CA 1
ATOM 961 C C . SER A 1 126 ? -18.621 6.299 7.202 1.00 63.38 126 SER A C 1
ATOM 963 O O . SER A 1 126 ? -18.354 7.227 6.439 1.00 63.38 126 SER A O 1
ATOM 965 N N . ALA A 1 127 ? -19.374 5.259 6.818 1.00 60.53 127 ALA A N 1
ATOM 966 C CA . ALA A 1 127 ? -19.968 5.131 5.482 1.00 60.53 127 ALA A CA 1
ATOM 967 C C . ALA A 1 127 ? -21.032 6.213 5.203 1.00 60.53 127 ALA A C 1
ATOM 969 O O . ALA A 1 127 ? -21.056 6.807 4.126 1.00 60.53 127 ALA A O 1
ATOM 970 N N . LEU A 1 128 ? -21.875 6.527 6.193 1.00 57.31 128 LEU A N 1
ATOM 971 C CA . LEU A 1 128 ? -22.876 7.596 6.098 1.00 57.31 128 LEU A CA 1
ATOM 972 C C . LEU A 1 128 ? -22.223 8.978 5.962 1.00 57.31 128 LEU A C 1
ATOM 974 O O . LEU A 1 128 ? -22.660 9.788 5.148 1.00 57.31 128 LEU A O 1
ATOM 978 N N . THR A 1 129 ? -21.133 9.234 6.692 1.00 56.81 129 THR A N 1
ATOM 979 C CA . THR A 1 129 ? -20.374 10.494 6.582 1.00 56.81 129 THR A CA 1
ATOM 980 C C . THR A 1 129 ? -19.806 10.688 5.171 1.00 56.81 129 THR A C 1
ATOM 982 O O . THR A 1 129 ? -19.832 11.798 4.641 1.00 56.81 129 THR A O 1
ATOM 985 N N . TYR A 1 130 ? -19.345 9.610 4.528 1.00 55.50 130 TYR A N 1
ATOM 986 C CA . TYR A 1 130 ? -18.930 9.626 3.124 1.00 55.50 130 TYR A CA 1
ATOM 987 C C . TYR A 1 130 ? -20.100 9.920 2.167 1.00 55.50 130 TYR A C 1
ATOM 989 O O . TYR A 1 130 ? -19.961 10.777 1.291 1.00 55.50 130 TYR A O 1
ATOM 997 N N . TYR A 1 131 ? -21.255 9.265 2.354 1.00 52.31 131 TYR A N 1
ATOM 998 C CA . TYR A 1 131 ? -22.450 9.469 1.519 1.00 52.31 131 TYR A CA 1
ATOM 999 C C . TYR A 1 131 ? -22.894 10.942 1.490 1.00 52.31 131 TYR A C 1
ATOM 1001 O O . TYR A 1 131 ? -23.199 11.473 0.426 1.00 52.31 131 TYR A O 1
ATOM 1009 N N . PHE A 1 132 ? -22.842 11.638 2.631 1.00 50.91 132 PHE A N 1
ATOM 1010 C CA . PHE A 1 132 ? -23.177 13.066 2.710 1.00 50.91 132 PHE A CA 1
ATOM 1011 C C . PHE A 1 132 ? -22.081 14.007 2.176 1.00 50.91 132 PHE A C 1
ATOM 1013 O O . PHE A 1 132 ? -22.387 15.128 1.773 1.00 50.91 132 PHE A O 1
ATOM 1020 N N . ARG A 1 133 ? -20.807 13.589 2.159 1.00 54.88 133 ARG A N 1
ATOM 1021 C CA . ARG A 1 133 ? -19.666 14.454 1.794 1.00 54.88 133 ARG A CA 1
ATOM 1022 C C . ARG A 1 133 ? -19.272 14.380 0.310 1.00 54.88 133 ARG A C 1
ATOM 1024 O O . ARG A 1 133 ? -18.537 15.245 -0.155 1.00 54.88 133 ARG A O 1
ATOM 1031 N N . SER A 1 134 ? -19.746 13.380 -0.438 1.00 52.41 134 SER A N 1
ATOM 1032 C CA . SER A 1 134 ? -19.241 13.032 -1.779 1.00 52.41 134 SER A CA 1
ATOM 1033 C C . SER A 1 134 ? -20.297 13.146 -2.895 1.00 52.41 134 SER A C 1
ATOM 1035 O O . SER A 1 134 ? -20.562 12.188 -3.619 1.00 52.41 134 SER A O 1
ATOM 1037 N N . MET A 1 135 ? -20.895 14.331 -3.084 1.00 49.22 135 MET A N 1
ATOM 1038 C CA . MET A 1 135 ? -21.753 14.596 -4.259 1.00 49.22 135 MET A CA 1
ATOM 1039 C C . MET A 1 135 ? -20.972 14.868 -5.558 1.00 49.22 135 MET A C 1
ATOM 1041 O O . MET A 1 135 ? -21.592 14.986 -6.607 1.00 49.22 135 MET A O 1
ATOM 1045 N N . HIS A 1 136 ? -19.635 14.947 -5.538 1.00 48.00 136 HIS A N 1
ATOM 1046 C CA . HIS A 1 136 ? -18.829 15.133 -6.749 1.00 48.00 136 HIS A CA 1
ATOM 1047 C C . HIS A 1 136 ? -17.546 14.278 -6.713 1.00 48.00 136 HIS A C 1
ATOM 1049 O O . HIS A 1 136 ? -16.693 14.451 -5.850 1.00 48.00 136 HIS A O 1
ATOM 1055 N N . MET A 1 137 ? -17.415 13.393 -7.714 1.00 39.12 137 MET A N 1
ATOM 1056 C CA . MET A 1 137 ? -16.176 12.741 -8.192 1.00 39.12 137 MET A CA 1
ATOM 1057 C C . MET A 1 137 ? -15.609 11.482 -7.501 1.00 39.12 137 MET A C 1
ATOM 1059 O O . MET A 1 137 ? -14.449 11.156 -7.731 1.00 39.12 137 MET A O 1
ATOM 1063 N N . MET A 1 138 ? -16.401 10.669 -6.789 1.00 42.28 138 MET A N 1
ATOM 1064 C CA . MET A 1 138 ? -15.979 9.277 -6.483 1.00 42.28 138 MET A CA 1
ATOM 1065 C C . MET A 1 138 ? -17.131 8.263 -6.318 1.00 42.28 138 MET A C 1
ATOM 1067 O O . MET A 1 138 ? -16.993 7.233 -5.666 1.00 42.28 138 MET A O 1
ATOM 1071 N N . LEU A 1 139 ? -18.272 8.532 -6.957 1.00 46.38 139 LEU A N 1
ATOM 1072 C CA . LEU A 1 139 ? -19.526 7.778 -6.805 1.00 46.38 139 LEU A CA 1
ATOM 1073 C C . LEU A 1 139 ? -19.509 6.322 -7.314 1.00 46.38 139 LEU A C 1
ATOM 1075 O O . LEU A 1 139 ? -20.406 5.566 -6.963 1.00 46.38 139 LEU A O 1
ATOM 1079 N N . ILE A 1 140 ? -18.518 5.883 -8.095 1.00 50.12 140 ILE A N 1
ATOM 1080 C CA . ILE A 1 140 ? -18.596 4.560 -8.750 1.00 50.12 140 ILE A CA 1
ATOM 1081 C C . ILE A 1 140 ? -17.963 3.441 -7.901 1.00 50.12 140 ILE A C 1
ATOM 1083 O O . ILE A 1 140 ? -18.490 2.336 -7.856 1.00 50.12 140 ILE A O 1
ATOM 1087 N N . GLY A 1 141 ? -16.874 3.706 -7.169 1.00 47.28 141 GLY A N 1
ATOM 1088 C CA . GLY A 1 141 ? -16.177 2.659 -6.402 1.00 47.28 141 GLY A CA 1
ATOM 1089 C C . GLY A 1 141 ? -16.833 2.315 -5.060 1.00 47.28 141 GLY A C 1
ATOM 1090 O O . GLY A 1 141 ? -16.920 1.149 -4.688 1.00 47.28 141 GLY A O 1
ATOM 1091 N N . CYS A 1 142 ? -17.318 3.326 -4.334 1.00 51.91 142 CYS A N 1
ATOM 1092 C CA . CYS A 1 142 ? -17.827 3.154 -2.971 1.00 51.91 142 CYS A CA 1
ATOM 1093 C C . CYS A 1 142 ? -19.242 2.544 -2.943 1.00 51.91 142 CYS A C 1
ATOM 1095 O O . CYS A 1 142 ? -19.510 1.653 -2.142 1.00 51.91 142 CYS A O 1
ATOM 1097 N N . LEU A 1 143 ? -20.134 2.949 -3.862 1.00 51.16 143 LEU A N 1
ATOM 1098 C CA . LEU A 1 143 ? -21.513 2.439 -3.904 1.00 51.16 143 LEU A CA 1
ATOM 1099 C C . LEU A 1 143 ? -21.587 0.959 -4.314 1.00 51.16 143 LEU A C 1
ATOM 1101 O O . LEU A 1 143 ? -22.395 0.215 -3.771 1.00 51.16 143 LEU A O 1
ATOM 1105 N N . ILE A 1 144 ? -20.723 0.520 -5.237 1.00 53.59 144 ILE A N 1
ATOM 1106 C CA . ILE A 1 144 ? -20.669 -0.882 -5.681 1.00 53.59 144 ILE A CA 1
ATOM 1107 C C . ILE A 1 144 ? -20.160 -1.798 -4.557 1.00 53.59 144 ILE A C 1
ATOM 1109 O O . ILE A 1 144 ? -20.604 -2.936 -4.457 1.00 53.59 144 ILE A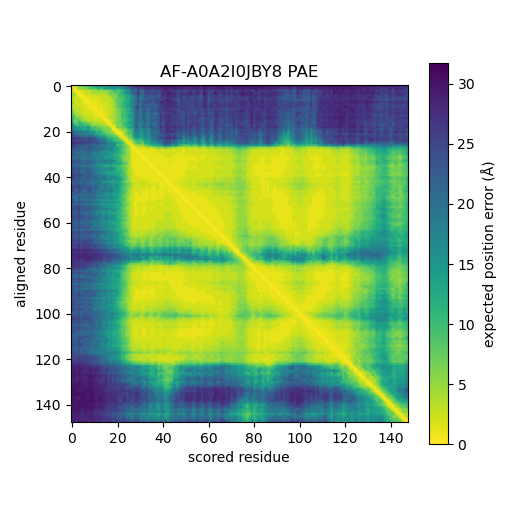 O 1
ATOM 1113 N N . CYS A 1 145 ? -19.261 -1.312 -3.696 1.00 54.06 145 CYS A N 1
ATOM 1114 C CA . CYS A 1 145 ? -18.626 -2.132 -2.662 1.00 54.06 145 CYS A CA 1
ATOM 1115 C C . CYS A 1 145 ? -19.304 -2.092 -1.285 1.00 54.06 145 CYS A C 1
ATOM 1117 O O . CYS A 1 145 ? -18.977 -2.929 -0.453 1.00 54.06 145 CYS A O 1
ATOM 1119 N N . LEU A 1 146 ? -20.227 -1.157 -1.033 1.00 51.91 146 LEU A N 1
ATOM 1120 C CA . LEU A 1 146 ? -21.016 -1.091 0.209 1.00 51.91 146 LEU A CA 1
ATOM 1121 C C . LEU A 1 146 ? -22.286 -1.968 0.181 1.00 51.91 146 LEU A C 1
ATOM 1123 O O . LEU A 1 146 ? -22.944 -2.109 1.207 1.00 51.91 146 LEU A O 1
ATOM 1127 N N . LEU A 1 147 ? -22.648 -2.525 -0.982 1.00 48.03 147 LEU A N 1
ATOM 1128 C CA . LEU A 1 147 ? -23.860 -3.334 -1.189 1.00 48.03 147 LEU A CA 1
ATOM 1129 C C . LEU A 1 147 ? -23.604 -4.857 -1.216 1.00 48.03 147 LEU A C 1
ATOM 1131 O O . LEU A 1 147 ? -24.535 -5.617 -1.482 1.00 48.03 147 LEU A O 1
ATOM 1135 N N . TYR A 1 148 ? -22.372 -5.299 -0.944 1.00 44.53 148 TYR A N 1
ATOM 1136 C CA . TYR A 1 148 ? -21.960 -6.708 -0.832 1.00 44.53 148 TYR A CA 1
ATOM 1137 C C . TYR A 1 148 ? -21.311 -6.974 0.527 1.00 44.53 148 TYR A C 1
ATOM 1139 O O . TYR A 1 148 ? -21.418 -8.125 1.004 1.00 44.53 148 TYR A O 1
#